Protein AF-A0A3M0T3W1-F1 (afdb_monomer)

Solvent-accessible surface area (backbone atoms only — not comparable to full-atom values): 3730 Å² total; per-residue (Å²): 106,77,43,76,43,100,46,57,36,93,83,64,63,46,61,21,40,28,39,54,44,84,80,70,80,44,25,36,38,32,41,83,52,85,88,30,92,75,48,52,69,39,66,42,79,43,75,71,49,36,54,52,47,48,51,52,79,66,62,85,81,128

Secondary structure (DSSP, 8-state):
-EEEEEEE-TTT-PEEEEEEEETTEEEEEE---TT-SS--EE--SSHHHHHHHHHHHT----

Nearest PDB structures (foldseek):
  1e8s-assembly1_A  TM=4.316E-01  e=4.763E+00  Homo sapiens

Radius of gyration: 11.38 Å; Cα contacts (8 Å, |Δi|>4): 101;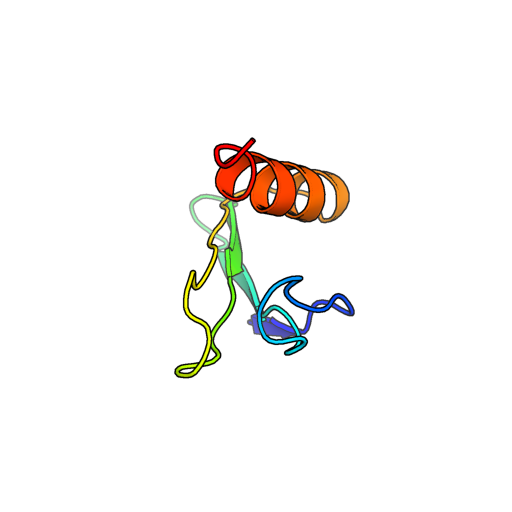 chains: 1; bounding box: 24×33×28 Å

Foldseek 3Di:
DKDWDPDAQPAPRHTWIWDADVVVGWIKIWDPDPPGPQTDIDRDPDPVVNVVSSVVSVPDDD

Organism: NCBI:txid84023

Sequence (62 aa):
MASELNRKCPYCGHKLKWESYMKPTQSIAYCDNDDCPVKPCTDATTPKNVYAEILAITGDKE

Structure (mmCIF, N/CA/C/O backbone):
data_AF-A0A3M0T3W1-F1
#
_entry.id   AF-A0A3M0T3W1-F1
#
loop_
_atom_site.group_PDB
_atom_site.id
_atom_site.type_symbol
_atom_site.label_atom_id
_atom_site.label_alt_id
_atom_site.label_comp_id
_atom_site.label_asym_id
_atom_site.label_entity_id
_atom_site.label_seq_id
_atom_site.pdbx_PDB_ins_code
_atom_site.Cartn_x
_atom_site.Cartn_y
_atom_site.Cartn_z
_atom_site.occupancy
_atom_site.B_iso_or_equiv
_atom_site.auth_seq_id
_atom_site.auth_comp_id
_atom_site.auth_asym_id
_atom_site.auth_atom_id
_atom_site.pdbx_PDB_model_num
ATOM 1 N N . MET A 1 1 ? 2.854 -12.697 -5.525 1.00 48.16 1 MET A N 1
ATOM 2 C CA . MET A 1 1 ? 2.865 -13.096 -4.099 1.00 48.16 1 MET A CA 1
ATOM 3 C C . MET A 1 1 ? 2.387 -11.891 -3.315 1.00 48.16 1 MET A C 1
ATOM 5 O O . MET A 1 1 ? 3.002 -10.841 -3.457 1.00 48.16 1 MET A O 1
ATOM 9 N N . ALA A 1 2 ? 1.270 -12.007 -2.597 1.00 54.78 2 ALA A N 1
ATOM 10 C CA . ALA A 1 2 ? 0.792 -10.930 -1.739 1.00 54.78 2 ALA A CA 1
ATOM 11 C C . ALA A 1 2 ? 1.531 -11.018 -0.397 1.00 54.78 2 ALA A C 1
ATOM 13 O O . ALA A 1 2 ? 1.464 -12.044 0.279 1.00 54.78 2 ALA A O 1
AT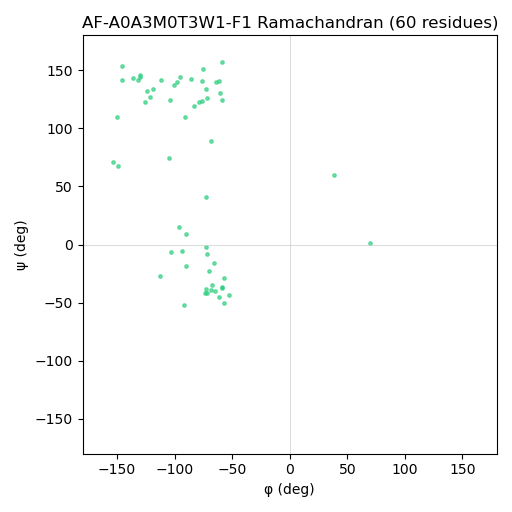OM 14 N N . SER A 1 3 ? 2.270 -9.973 -0.048 1.00 64.62 3 SER A N 1
ATOM 15 C CA . SER A 1 3 ? 2.944 -9.838 1.240 1.00 64.62 3 SER A CA 1
ATOM 16 C C . SER A 1 3 ? 2.102 -8.922 2.122 1.00 64.62 3 SER A C 1
ATOM 18 O O . SER A 1 3 ? 1.593 -7.904 1.664 1.00 64.62 3 SER A O 1
ATOM 20 N N . GLU A 1 4 ? 1.925 -9.250 3.397 1.00 65.25 4 GLU A N 1
ATOM 21 C CA . GLU A 1 4 ? 1.295 -8.310 4.324 1.00 65.25 4 GLU A CA 1
ATOM 22 C C . GLU A 1 4 ? 2.272 -7.167 4.613 1.00 65.25 4 GLU A C 1
ATOM 24 O O . GLU A 1 4 ? 3.409 -7.399 5.039 1.00 65.25 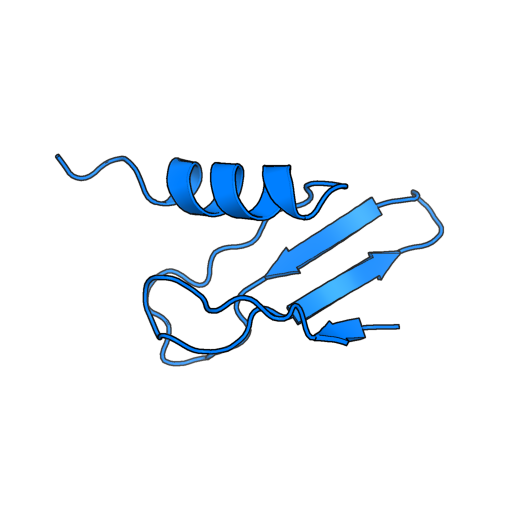4 GLU A O 1
ATOM 29 N N . LEU A 1 5 ? 1.847 -5.919 4.408 1.00 67.06 5 LEU A N 1
ATOM 30 C CA . LEU A 1 5 ? 2.635 -4.793 4.882 1.00 67.06 5 LEU A CA 1
ATOM 31 C C . LEU A 1 5 ? 2.506 -4.748 6.407 1.00 67.06 5 LEU A C 1
ATOM 33 O O . LEU A 1 5 ? 1.401 -4.779 6.950 1.00 67.06 5 LEU A O 1
ATOM 37 N N . ASN A 1 6 ? 3.618 -4.582 7.124 1.00 67.25 6 ASN A N 1
ATOM 38 C CA . ASN A 1 6 ? 3.612 -4.328 8.573 1.00 67.25 6 ASN A CA 1
ATOM 39 C C . ASN A 1 6 ? 3.141 -2.891 8.899 1.00 67.25 6 ASN A C 1
ATOM 41 O O . ASN A 1 6 ? 3.724 -2.187 9.721 1.00 67.25 6 ASN A O 1
ATOM 45 N N . ARG A 1 7 ? 2.112 -2.407 8.198 1.00 69.38 7 ARG A N 1
ATOM 46 C CA . ARG A 1 7 ? 1.483 -1.103 8.401 1.00 69.38 7 ARG A CA 1
ATOM 47 C C . ARG A 1 7 ? -0.024 -1.243 8.344 1.00 69.38 7 ARG A C 1
ATOM 49 O O . ARG A 1 7 ? -0.565 -2.017 7.557 1.00 69.38 7 ARG A O 1
ATOM 56 N N . LYS A 1 8 ? -0.682 -0.469 9.196 1.00 77.50 8 LYS A N 1
ATOM 57 C CA . LYS A 1 8 ? -2.132 -0.447 9.336 1.00 77.50 8 LYS A CA 1
ATOM 58 C C . LYS A 1 8 ? -2.722 0.675 8.488 1.00 77.50 8 LYS A C 1
ATOM 60 O O . LYS A 1 8 ? -2.125 1.742 8.369 1.00 77.50 8 LYS A O 1
ATOM 65 N N . CYS A 1 9 ? -3.891 0.424 7.919 1.00 77.94 9 CYS A N 1
ATOM 66 C CA . CYS A 1 9 ? -4.738 1.434 7.321 1.00 77.94 9 CYS A CA 1
ATOM 67 C C . CYS A 1 9 ? -5.124 2.453 8.408 1.00 77.94 9 CYS A C 1
ATOM 69 O O . CYS A 1 9 ? -5.582 2.033 9.475 1.00 77.94 9 CYS A O 1
ATOM 71 N N . PRO A 1 10 ? -4.973 3.766 8.163 1.00 74.81 10 PRO A N 1
ATOM 72 C CA . PRO A 1 10 ? -5.297 4.792 9.154 1.00 74.81 10 PRO A CA 1
ATOM 73 C C . PRO A 1 10 ? -6.795 4.867 9.497 1.00 74.81 10 PRO A C 1
ATOM 75 O O . PRO A 1 10 ? -7.143 5.432 10.525 1.00 74.81 10 PRO A O 1
ATOM 78 N N . TYR A 1 11 ? -7.676 4.277 8.681 1.00 74.75 11 TYR A N 1
ATOM 79 C CA . TYR A 1 11 ? -9.128 4.346 8.880 1.00 74.75 11 TYR A CA 1
ATOM 80 C C . TYR A 1 11 ? -9.712 3.208 9.694 1.00 74.75 11 TYR A C 1
ATOM 82 O O . TYR A 1 11 ? -10.452 3.432 10.642 1.00 74.75 11 TYR A O 1
ATOM 90 N N . CYS A 1 12 ? -9.410 1.975 9.295 1.00 82.06 12 CYS A N 1
ATOM 91 C CA . CYS A 1 12 ? -9.967 0.793 9.943 1.00 82.06 12 CYS A CA 1
ATOM 92 C C . CYS A 1 12 ? -8.965 0.101 10.870 1.00 82.06 12 CYS A C 1
ATOM 94 O O . CYS A 1 12 ? -9.313 -0.869 11.532 1.00 82.06 12 CYS A O 1
ATOM 96 N N . GLY A 1 13 ? -7.699 0.534 10.894 1.00 79.06 13 GLY A N 1
ATOM 97 C CA . GLY A 1 13 ? -6.657 -0.090 11.709 1.00 79.06 13 GLY A CA 1
ATOM 98 C C . GLY A 1 13 ? -6.233 -1.493 11.250 1.00 79.06 13 GLY A C 1
ATOM 99 O O . GLY A 1 13 ? -5.349 -2.087 11.873 1.00 79.06 13 GLY A O 1
ATOM 100 N N . HIS A 1 14 ? -6.806 -2.025 10.163 1.00 84.31 14 HIS A N 1
ATOM 101 C CA . HIS A 1 14 ? -6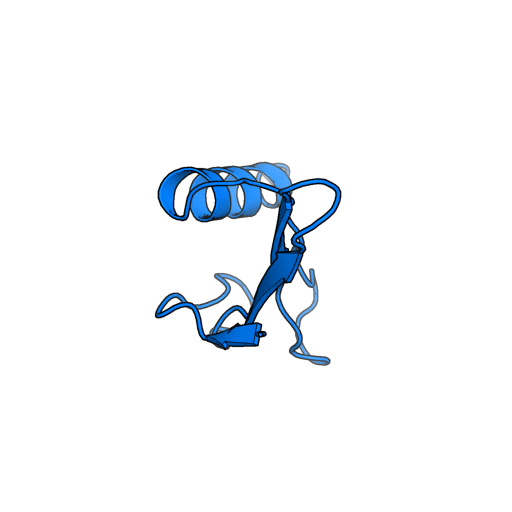.406 -3.308 9.581 1.00 84.31 14 HIS A CA 1
ATOM 102 C C . HIS A 1 14 ? -5.089 -3.197 8.821 1.00 84.31 14 HIS A C 1
ATOM 104 O O . HIS A 1 14 ? -4.751 -2.144 8.287 1.00 84.31 14 HIS A O 1
ATOM 110 N N . LYS A 1 15 ? -4.332 -4.294 8.757 1.00 83.06 15 LYS A N 1
ATOM 111 C CA . LYS A 1 15 ? -3.087 -4.341 7.983 1.00 83.06 15 LYS A CA 1
ATOM 112 C C . LYS A 1 15 ? -3.368 -4.152 6.493 1.00 83.06 15 LYS A C 1
ATOM 114 O O . LYS A 1 15 ? -4.332 -4.699 5.963 1.00 83.06 15 LYS A O 1
ATOM 119 N N . LEU A 1 16 ? -2.503 -3.392 5.832 1.00 81.12 16 LEU A N 1
ATOM 120 C CA . LEU A 1 16 ? -2.545 -3.224 4.385 1.00 81.12 16 LEU A CA 1
ATOM 121 C C . LEU A 1 16 ? -1.974 -4.466 3.699 1.00 81.12 16 LEU A C 1
ATOM 123 O O . LEU A 1 16 ? -0.964 -5.027 4.139 1.00 81.12 16 LEU A O 1
ATOM 127 N N . LYS A 1 17 ? -2.600 -4.866 2.597 1.00 84.12 17 LYS A N 1
ATOM 128 C CA . LYS A 1 17 ? -2.061 -5.884 1.699 1.00 84.12 17 LYS A CA 1
ATOM 129 C C . LYS A 1 17 ? -1.128 -5.223 0.699 1.00 84.12 17 LYS A C 1
ATOM 131 O O . LYS A 1 17 ? -1.385 -4.106 0.260 1.00 84.12 17 LYS A O 1
ATOM 136 N N . TRP A 1 18 ? -0.046 -5.912 0.363 1.00 81.25 18 TRP A N 1
ATOM 137 C CA . TRP A 1 18 ? 0.893 -5.508 -0.671 1.00 81.25 18 TRP A CA 1
ATOM 138 C C . TRP A 1 18 ? 0.969 -6.595 -1.726 1.00 81.25 18 TRP A C 1
ATOM 140 O O . TRP A 1 18 ? 1.246 -7.752 -1.416 1.00 81.25 18 TRP A O 1
ATOM 150 N N . GLU A 1 19 ? 0.765 -6.231 -2.979 1.00 81.50 19 GLU A N 1
ATOM 151 C CA . GLU A 1 19 ? 0.814 -7.158 -4.095 1.00 81.50 19 GLU A CA 1
ATOM 152 C C . GLU A 1 19 ? 1.797 -6.648 -5.140 1.00 81.50 19 GLU A C 1
ATOM 154 O O . GLU A 1 19 ? 1.690 -5.526 -5.622 1.00 81.50 19 GLU A O 1
ATOM 159 N N . SER A 1 20 ? 2.794 -7.470 -5.465 1.00 76.94 20 SER A N 1
ATOM 160 C CA . SER A 1 20 ? 3.778 -7.156 -6.500 1.00 76.94 20 SER A CA 1
ATOM 161 C C . SER A 1 20 ? 3.483 -7.954 -7.764 1.00 76.94 20 SER A C 1
ATOM 163 O O . SER A 1 20 ? 3.458 -9.191 -7.738 1.00 76.94 20 SER A O 1
ATOM 165 N N . TYR A 1 21 ? 3.318 -7.241 -8.872 1.00 78.75 21 TYR A N 1
ATOM 166 C CA . TYR A 1 21 ? 3.189 -7.774 -10.219 1.00 78.75 21 TYR A CA 1
ATOM 167 C C . TYR A 1 21 ? 4.539 -7.715 -10.936 1.00 78.75 21 TYR A C 1
ATOM 169 O O . TYR A 1 21 ? 5.301 -6.761 -10.791 1.00 78.75 21 TYR A O 1
ATOM 177 N N . MET A 1 22 ? 4.855 -8.764 -11.699 1.00 70.06 22 MET A N 1
ATOM 178 C CA . MET A 1 22 ? 6.140 -8.889 -12.400 1.00 70.06 22 MET A CA 1
ATOM 179 C C . MET A 1 22 ? 6.130 -8.291 -13.816 1.00 70.06 22 MET A C 1
ATOM 181 O O . MET A 1 22 ? 7.199 -8.041 -14.366 1.00 70.06 22 MET A O 1
ATOM 185 N N . LYS A 1 23 ? 4.958 -8.076 -14.429 1.00 69.44 23 LYS A N 1
ATOM 186 C CA . LYS A 1 23 ? 4.812 -7.462 -15.760 1.00 69.44 23 LYS A CA 1
ATOM 187 C C . LYS A 1 23 ? 3.482 -6.699 -15.861 1.00 69.44 23 LYS A C 1
ATOM 189 O O . LYS A 1 23 ? 2.450 -7.360 -15.952 1.00 69.44 23 LYS A O 1
ATOM 194 N N . PRO A 1 24 ? 3.495 -5.3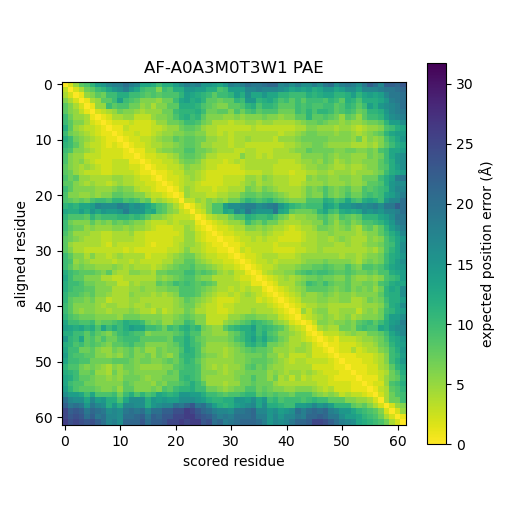54 -15.902 1.00 67.44 24 PRO A N 1
ATOM 195 C CA . PRO A 1 24 ? 4.629 -4.467 -15.599 1.00 67.44 24 PRO A CA 1
ATOM 196 C C . PRO A 1 24 ? 5.142 -4.670 -14.162 1.00 67.44 24 PRO A C 1
ATOM 198 O O . PRO A 1 24 ? 4.407 -5.174 -13.315 1.00 67.44 24 PRO A O 1
ATOM 201 N N . THR A 1 25 ? 6.405 -4.318 -13.887 1.00 72.06 25 THR A N 1
ATOM 202 C CA . THR A 1 25 ? 6.949 -4.336 -12.518 1.00 72.06 25 THR A CA 1
ATOM 203 C C . THR A 1 25 ? 6.271 -3.236 -11.709 1.00 72.06 25 THR A C 1
ATOM 205 O O . THR A 1 25 ? 6.731 -2.097 -11.678 1.00 72.06 25 THR A O 1
ATOM 208 N N . GLN A 1 26 ? 5.156 -3.576 -11.083 1.00 72.56 26 GLN A N 1
ATOM 209 C CA . GLN A 1 26 ? 4.328 -2.665 -10.309 1.00 72.56 26 GLN A CA 1
ATOM 210 C C . GLN A 1 26 ? 4.059 -3.310 -8.963 1.00 72.56 26 GLN A C 1
ATOM 212 O O . GLN A 1 26 ? 3.936 -4.529 -8.855 1.00 72.56 26 GLN A O 1
ATOM 217 N N . SER A 1 27 ? 4.011 -2.505 -7.914 1.00 77.69 27 SER A N 1
ATOM 218 C CA . SER A 1 27 ? 3.561 -2.981 -6.616 1.00 77.69 27 SER A CA 1
ATOM 219 C C . SER A 1 27 ? 2.421 -2.111 -6.158 1.00 77.69 27 SER A C 1
ATOM 221 O O . SER A 1 27 ? 2.512 -0.894 -6.244 1.00 77.69 27 SER A O 1
ATOM 223 N N . ILE A 1 28 ? 1.354 -2.750 -5.710 1.00 80.88 28 ILE A N 1
ATOM 224 C CA . ILE A 1 28 ? 0.177 -2.080 -5.196 1.00 80.88 28 ILE A CA 1
ATOM 225 C C . ILE A 1 28 ? 0.075 -2.341 -3.701 1.00 80.88 28 ILE A C 1
ATOM 227 O O . ILE A 1 28 ? 0.347 -3.449 -3.233 1.00 80.88 28 ILE A O 1
ATOM 231 N N . ALA A 1 29 ? -0.346 -1.338 -2.946 1.00 83.19 29 ALA A N 1
ATOM 232 C CA . ALA A 1 29 ? -0.785 -1.514 -1.575 1.00 83.19 29 ALA A CA 1
ATOM 233 C C . ALA A 1 29 ? -2.238 -1.091 -1.438 1.00 83.19 29 ALA A C 1
ATOM 235 O O . ALA A 1 29 ? -2.633 -0.030 -1.918 1.00 83.19 29 ALA A O 1
ATOM 236 N N . TYR A 1 30 ? -3.030 -1.917 -0.768 1.00 82.94 30 TYR A N 1
ATOM 237 C CA . TYR A 1 30 ? -4.457 -1.680 -0.629 1.00 82.94 30 TYR A CA 1
ATOM 238 C C . TYR A 1 30 ? -4.996 -2.161 0.715 1.00 82.94 30 TYR A C 1
ATOM 240 O O . TYR A 1 30 ? -4.450 -3.057 1.367 1.00 82.94 30 TYR A O 1
ATOM 248 N N . CYS A 1 31 ? -6.083 -1.531 1.148 1.00 85.31 31 CYS A N 1
ATOM 249 C CA . CYS A 1 31 ? -6.856 -1.969 2.298 1.00 85.31 31 CYS A CA 1
ATOM 250 C C . CYS A 1 31 ? -7.970 -2.920 1.850 1.00 85.31 31 CYS A C 1
ATOM 252 O O . CYS A 1 31 ? -8.953 -2.484 1.264 1.00 85.31 31 CYS A O 1
ATOM 254 N N . ASP A 1 32 ? -7.837 -4.200 2.193 1.00 83.19 32 ASP A N 1
ATOM 255 C CA . ASP A 1 32 ? -8.804 -5.258 1.856 1.00 83.19 32 ASP A CA 1
ATOM 256 C C . ASP A 1 32 ? -9.897 -5.459 2.922 1.00 83.19 32 ASP A C 1
ATOM 258 O O . ASP A 1 32 ? -10.640 -6.431 2.898 1.00 83.19 32 ASP A O 1
ATOM 262 N N . ASN A 1 33 ? -9.978 -4.568 3.914 1.00 83.69 33 ASN A N 1
ATOM 263 C CA . ASN A 1 33 ? -11.009 -4.661 4.940 1.00 83.69 33 ASN A CA 1
ATOM 264 C C . ASN A 1 33 ? -12.348 -4.132 4.412 1.00 83.69 33 ASN A C 1
ATOM 266 O O . ASN A 1 33 ? -12.424 -2.963 4.022 1.00 83.69 33 ASN A O 1
ATOM 270 N N . ASP A 1 34 ? -13.391 -4.964 4.437 1.00 80.25 34 ASP A N 1
ATOM 271 C CA . ASP A 1 34 ? -14.700 -4.608 3.884 1.00 80.25 34 ASP A CA 1
ATOM 272 C C . ASP A 1 34 ? -15.391 -3.487 4.675 1.00 80.25 34 ASP A C 1
ATOM 274 O O . ASP A 1 34 ? -15.960 -2.577 4.077 1.00 80.25 34 ASP A O 1
ATOM 278 N N . ASP A 1 35 ? -15.182 -3.480 5.994 1.00 81.31 35 ASP A N 1
ATOM 279 C CA . ASP A 1 35 ? -15.624 -2.450 6.944 1.00 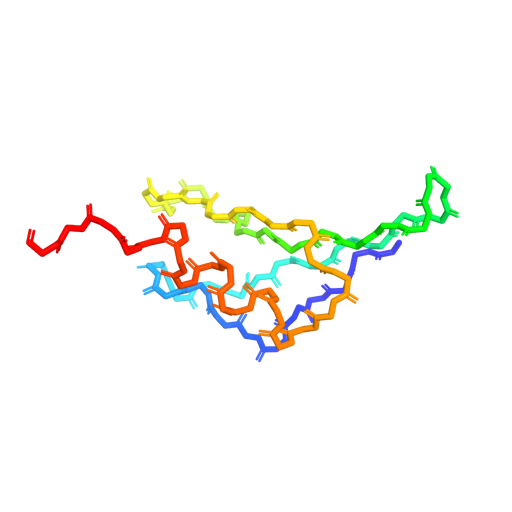81.31 35 ASP A CA 1
ATOM 280 C C . ASP A 1 35 ? -14.833 -1.131 6.843 1.00 81.31 35 ASP A C 1
ATOM 282 O O . ASP A 1 35 ? -15.091 -0.171 7.571 1.00 81.31 35 ASP A O 1
ATOM 286 N N . CYS A 1 36 ? -13.820 -1.052 5.974 1.00 79.25 36 CYS A N 1
ATOM 287 C CA . CYS A 1 36 ? -13.084 0.191 5.789 1.00 79.25 36 CYS A CA 1
ATOM 288 C C . CYS A 1 36 ? -13.914 1.173 4.945 1.00 79.25 36 CYS A C 1
ATOM 290 O O . CYS A 1 36 ? -14.229 0.858 3.799 1.00 79.25 36 CYS A O 1
ATOM 292 N N . PRO A 1 37 ? -14.200 2.392 5.435 1.00 75.56 37 PRO A N 1
ATOM 293 C CA . PRO A 1 37 ? -15.029 3.351 4.704 1.00 75.56 37 PRO A CA 1
ATOM 294 C C . PRO A 1 37 ? -14.350 3.924 3.451 1.00 75.56 37 PRO A C 1
ATOM 296 O O . PRO A 1 37 ? -15.034 4.407 2.556 1.00 75.56 37 PRO A O 1
ATOM 299 N N . VAL A 1 38 ? -13.013 3.896 3.390 1.00 77.81 38 VAL A N 1
ATOM 300 C CA . VAL A 1 38 ? -12.234 4.547 2.318 1.00 77.81 38 VAL A CA 1
ATOM 301 C C . VAL A 1 38 ? -11.518 3.547 1.411 1.00 77.81 38 VAL A C 1
ATOM 303 O O . VAL A 1 38 ? -11.272 3.863 0.255 1.00 77.81 38 VAL A O 1
ATOM 306 N N . LYS A 1 39 ? -11.184 2.346 1.914 1.00 79.06 39 LYS A N 1
ATOM 307 C CA . LYS A 1 39 ? -10.434 1.295 1.189 1.00 79.06 39 LYS A CA 1
ATOM 308 C C . LYS A 1 39 ? -9.309 1.871 0.303 1.00 79.06 39 LYS A C 1
ATOM 310 O O . LYS A 1 39 ? -9.331 1.684 -0.912 1.00 79.06 39 LYS A O 1
ATOM 315 N N . PRO A 1 40 ? -8.326 2.593 0.882 1.00 77.75 40 PRO A N 1
ATOM 316 C CA . PRO A 1 40 ? -7.303 3.246 0.077 1.00 77.75 40 PRO A CA 1
ATOM 317 C C . PRO A 1 40 ? -6.500 2.214 -0.722 1.00 77.75 40 PRO A C 1
ATOM 319 O O . PRO A 1 40 ? -6.169 1.142 -0.202 1.00 77.75 40 PRO A O 1
ATOM 322 N N . CYS A 1 41 ? -6.180 2.562 -1.967 1.00 81.31 41 CYS A N 1
ATOM 323 C CA . CYS A 1 41 ? -5.322 1.798 -2.865 1.00 81.31 41 CYS A CA 1
ATOM 324 C C . CYS A 1 41 ? -4.274 2.732 -3.487 1.00 81.31 41 CYS A C 1
ATOM 326 O O . CYS A 1 41 ? -4.562 3.892 -3.764 1.00 81.31 41 CYS A O 1
ATOM 328 N N . THR A 1 42 ? -3.047 2.248 -3.648 1.00 79.50 42 THR A N 1
ATOM 329 C CA . THR A 1 42 ? -1.915 2.996 -4.215 1.00 79.50 42 THR A CA 1
ATOM 330 C C . THR A 1 42 ? -1.039 2.034 -5.002 1.00 79.50 42 THR A C 1
ATOM 332 O O . THR A 1 42 ? -0.846 0.889 -4.590 1.00 79.50 42 THR A O 1
ATOM 335 N N . ASP A 1 43 ? -0.510 2.487 -6.130 1.00 76.75 43 ASP A N 1
ATOM 336 C CA . ASP A 1 43 ? 0.460 1.784 -6.968 1.00 76.75 43 ASP A CA 1
ATOM 337 C C . ASP A 1 43 ? 1.917 2.181 -6.690 1.00 76.75 43 ASP A C 1
ATOM 339 O O . ASP A 1 43 ? 2.827 1.870 -7.469 1.00 76.75 43 ASP A O 1
ATOM 343 N N . ALA A 1 44 ? 2.166 2.842 -5.559 1.00 71.06 44 ALA A N 1
ATOM 344 C CA . ALA A 1 44 ? 3.505 3.233 -5.173 1.00 71.06 44 ALA A CA 1
ATOM 345 C C . ALA A 1 44 ? 4.441 2.022 -5.053 1.00 71.06 44 ALA A C 1
ATOM 347 O O . ALA A 1 44 ? 4.273 1.103 -4.252 1.00 71.06 44 ALA A O 1
ATOM 348 N N . THR A 1 45 ? 5.544 2.102 -5.790 1.00 66.75 45 THR A N 1
ATOM 349 C CA . THR A 1 45 ? 6.579 1.063 -5.864 1.00 66.75 45 THR A CA 1
ATOM 350 C C . THR A 1 45 ? 7.434 0.947 -4.602 1.00 66.75 45 THR A C 1
ATOM 352 O O . THR A 1 45 ? 8.226 0.011 -4.481 1.00 66.75 45 THR A O 1
ATOM 355 N N . THR A 1 46 ? 7.293 1.869 -3.640 1.00 67.00 46 THR A N 1
ATOM 356 C CA . THR A 1 46 ? 8.034 1.838 -2.372 1.00 67.00 46 THR A CA 1
ATOM 357 C C . THR A 1 46 ? 7.116 1.993 -1.156 1.00 67.00 46 THR A C 1
ATOM 359 O O . THR A 1 46 ? 6.170 2.781 -1.185 1.00 67.00 46 THR A O 1
ATOM 362 N N . PRO A 1 47 ? 7.425 1.331 -0.021 1.00 64.75 47 PRO A N 1
ATOM 363 C CA . PRO A 1 47 ? 6.600 1.416 1.182 1.00 64.75 47 PRO A CA 1
ATOM 364 C C . PRO A 1 47 ? 6.455 2.844 1.715 1.00 64.75 47 PRO A C 1
ATOM 366 O O . PRO A 1 47 ? 5.400 3.208 2.225 1.00 64.75 47 PRO A O 1
ATOM 369 N N . LYS A 1 48 ? 7.511 3.671 1.648 1.00 67.94 48 LYS A N 1
ATOM 370 C CA 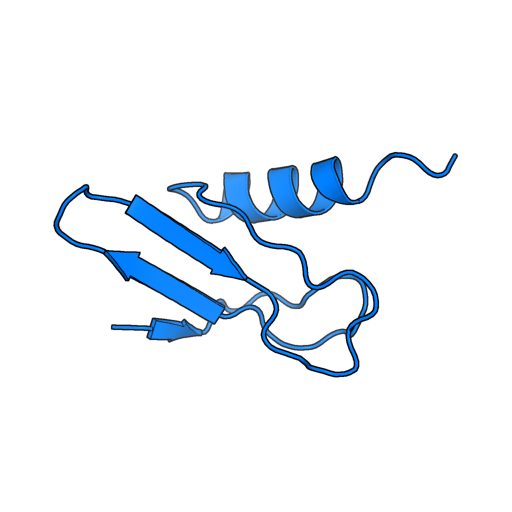. LYS A 1 48 ? 7.448 5.071 2.106 1.00 67.94 48 LYS A CA 1
ATOM 371 C C . LYS A 1 48 ? 6.415 5.867 1.306 1.00 67.94 48 LYS A C 1
ATOM 373 O O . LYS A 1 48 ? 5.592 6.536 1.924 1.00 67.94 48 LYS A O 1
ATOM 378 N N . ASN A 1 49 ? 6.417 5.711 -0.016 1.00 72.75 49 ASN A N 1
ATOM 379 C CA . ASN A 1 49 ? 5.474 6.389 -0.896 1.00 72.75 49 ASN A CA 1
ATOM 380 C C . ASN A 1 49 ? 4.053 5.870 -0.692 1.00 72.75 49 ASN A C 1
ATOM 382 O O . ASN A 1 49 ? 3.156 6.684 -0.585 1.00 72.75 49 ASN A O 1
ATOM 386 N N . VAL A 1 50 ? 3.858 4.563 -0.479 1.00 70.88 50 VAL A N 1
ATOM 387 C CA . VAL A 1 50 ? 2.532 4.005 -0.161 1.00 70.88 50 VAL A CA 1
ATOM 388 C C . VAL A 1 50 ? 1.871 4.710 1.016 1.00 70.88 50 VAL A C 1
ATOM 390 O O . VAL A 1 50 ? 0.689 5.008 0.968 1.00 70.88 50 VAL A O 1
ATOM 393 N N . TYR A 1 51 ? 2.613 4.999 2.085 1.00 68.31 51 TYR A N 1
ATOM 394 C CA . TYR A 1 51 ? 2.018 5.693 3.226 1.00 68.31 51 TYR A CA 1
ATOM 395 C C . TYR A 1 51 ? 1.745 7.167 2.935 1.00 68.31 51 TYR A C 1
ATOM 397 O O . TYR A 1 51 ? 0.716 7.671 3.359 1.00 68.31 51 TYR A O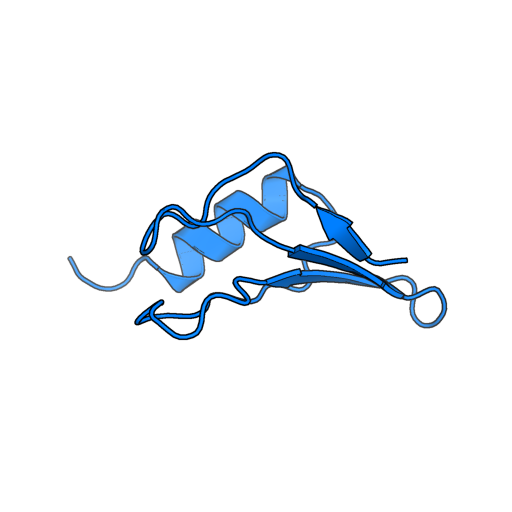 1
ATOM 405 N N . ALA A 1 52 ? 2.636 7.844 2.210 1.00 73.12 52 ALA A N 1
ATOM 406 C CA . ALA A 1 52 ? 2.416 9.227 1.801 1.00 73.12 52 ALA A CA 1
ATOM 407 C C . ALA A 1 52 ? 1.227 9.356 0.838 1.00 73.12 52 ALA A C 1
ATOM 409 O O . ALA A 1 52 ? 0.431 10.267 0.996 1.00 73.12 52 ALA A O 1
ATOM 410 N N . GLU A 1 53 ? 1.069 8.427 -0.105 1.00 74.69 53 GLU A N 1
ATOM 411 C CA . GLU A 1 53 ? -0.050 8.394 -1.044 1.00 74.69 53 GLU A CA 1
ATOM 412 C C . GLU A 1 53 ? -1.346 7.997 -0.365 1.00 74.69 53 GLU A C 1
ATOM 414 O O . GLU A 1 53 ? -2.356 8.644 -0.599 1.00 74.69 53 GLU A O 1
ATOM 419 N N . ILE A 1 54 ? -1.323 7.007 0.534 1.00 72.94 54 ILE A N 1
ATOM 420 C CA . ILE A 1 54 ? -2.480 6.740 1.384 1.00 72.94 54 ILE A CA 1
ATOM 421 C C . ILE A 1 54 ? -2.801 8.012 2.160 1.00 72.94 54 ILE A C 1
ATOM 423 O O . ILE A 1 54 ? -3.914 8.471 2.052 1.00 72.94 54 ILE A O 1
ATOM 427 N N . LEU A 1 55 ? -1.858 8.668 2.837 1.00 71.00 55 LEU A N 1
ATOM 428 C CA . LEU A 1 55 ? -2.151 9.926 3.530 1.00 71.00 55 LEU A CA 1
ATOM 429 C C . LEU A 1 55 ? -2.674 11.043 2.598 1.00 71.00 55 LEU A C 1
ATOM 431 O O . LEU A 1 55 ? -3.569 11.785 2.995 1.00 71.00 55 LEU A O 1
ATOM 435 N N . ALA A 1 56 ? -2.170 11.147 1.368 1.00 69.62 56 ALA A N 1
ATOM 436 C CA . ALA A 1 56 ? -2.566 12.167 0.396 1.00 69.62 56 ALA A CA 1
ATOM 437 C C . ALA A 1 56 ? -3.954 11.912 -0.212 1.00 69.62 56 ALA A C 1
ATOM 439 O O . ALA A 1 56 ? -4.754 12.835 -0.288 1.00 69.62 56 ALA A O 1
ATOM 440 N N . ILE A 1 57 ? -4.288 10.664 -0.560 1.00 65.88 57 ILE A N 1
ATOM 441 C CA . ILE A 1 57 ? -5.650 10.250 -0.956 1.00 65.88 57 ILE A CA 1
ATOM 442 C C . ILE A 1 57 ? -6.646 10.575 0.166 1.00 65.88 57 ILE A C 1
ATOM 444 O O . ILE A 1 57 ? -7.827 10.811 -0.073 1.00 65.88 57 ILE A O 1
ATOM 448 N N . THR A 1 58 ? -6.160 10.581 1.405 1.00 60.88 58 THR A N 1
ATOM 449 C CA . THR A 1 58 ? -6.964 10.772 2.612 1.00 60.88 58 THR A CA 1
ATOM 450 C C . THR A 1 58 ? -7.035 12.216 3.094 1.00 60.88 58 THR A C 1
ATOM 452 O O . THR A 1 58 ? -7.779 12.499 4.032 1.00 60.88 58 THR A O 1
ATOM 455 N N . GLY A 1 59 ? -6.283 13.114 2.455 1.00 51.41 59 GLY A N 1
ATOM 456 C CA . GLY A 1 59 ? -6.175 14.527 2.792 1.00 51.41 59 GLY A CA 1
ATOM 457 C C . GLY A 1 59 ? -6.935 15.414 1.814 1.00 51.41 59 GLY A C 1
ATOM 458 O O . GLY A 1 59 ? -6.312 16.091 1.012 1.00 51.41 59 GLY A O 1
ATOM 459 N N . ASP A 1 60 ? -8.265 15.411 1.917 1.00 44.09 60 ASP A N 1
ATOM 460 C CA . ASP A 1 60 ? -9.095 16.596 1.648 1.00 44.09 60 ASP A CA 1
ATOM 461 C C . ASP A 1 60 ? -10.402 16.479 2.456 1.00 44.09 60 ASP A C 1
ATOM 463 O O . ASP A 1 60 ? -11.467 16.121 1.956 1.00 44.09 60 ASP A O 1
ATOM 467 N N . LYS A 1 61 ? -10.266 16.645 3.775 1.00 42.22 61 LYS A N 1
ATOM 468 C CA . LYS A 1 61 ? -11.314 17.104 4.699 1.00 42.22 61 LYS A CA 1
ATOM 469 C C . LYS A 1 61 ? -10.618 17.854 5.835 1.00 42.22 61 LYS A C 1
ATOM 471 O O . LYS A 1 61 ? -10.548 17.358 6.959 1.00 42.22 61 LYS A O 1
ATOM 476 N N . GLU A 1 62 ? -10.042 19.004 5.500 1.00 42.16 62 GLU A N 1
ATOM 477 C CA . GLU A 1 62 ? -9.986 20.132 6.440 1.00 42.1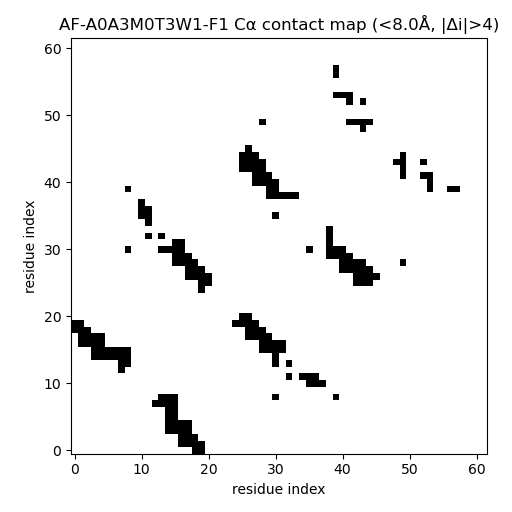6 62 GLU A CA 1
ATOM 478 C C . GLU A 1 62 ? -11.227 21.002 6.219 1.00 42.16 62 GLU A C 1
ATOM 480 O O . GLU A 1 62 ? -11.620 21.178 5.042 1.00 42.16 62 GLU A O 1
#

Mean predicted aligned error: 7.4 Å

pLDDT: mean 72.39, std 10.33, range [42.16, 85.31]